Protein AF-A0A2A3DAJ5-F1 (afdb_monomer)

pLDDT: mean 85.55, std 15.27, range [40.47, 98.56]

Structure (mmCIF, N/CA/C/O backbone):
data_AF-A0A2A3DAJ5-F1
#
_entry.id   AF-A0A2A3DAJ5-F1
#
loop_
_atom_site.group_PDB
_atom_site.id
_atom_site.type_symbol
_atom_site.label_atom_id
_atom_site.label_alt_id
_atom_site.label_comp_id
_atom_site.label_asym_id
_atom_site.label_entity_id
_atom_site.label_seq_id
_atom_site.pdbx_PDB_ins_code
_atom_site.Cartn_x
_atom_site.Cartn_y
_atom_site.Cartn_z
_atom_site.occupancy
_atom_site.B_iso_or_equiv
_atom_site.auth_seq_id
_atom_site.auth_comp_id
_atom_site.auth_asym_id
_atom_site.auth_atom_id
_atom_site.pdbx_PDB_model_num
ATOM 1 N N . MET A 1 1 ? -50.600 17.634 -52.256 1.00 40.47 1 MET A N 1
ATOM 2 C CA . MET A 1 1 ? -49.703 16.463 -52.156 1.00 40.47 1 MET A CA 1
ATOM 3 C C . MET A 1 1 ? -48.664 16.803 -51.090 1.00 40.47 1 MET A C 1
ATOM 5 O O . MET A 1 1 ? -47.768 17.582 -51.357 1.00 40.47 1 MET A O 1
ATOM 9 N N . THR A 1 2 ? -49.065 16.687 -49.820 1.00 42.84 2 THR A N 1
ATOM 10 C CA . THR A 1 2 ? -48.632 15.638 -48.865 1.00 42.84 2 THR A CA 1
ATOM 11 C C . THR A 1 2 ? -47.166 15.777 -48.469 1.00 42.84 2 THR A C 1
ATOM 13 O O . THR A 1 2 ? -46.279 15.237 -49.117 1.00 42.84 2 THR A O 1
ATOM 16 N N . SER A 1 3 ? -46.956 16.514 -47.379 1.00 59.12 3 SER A N 1
ATOM 17 C CA . SER A 1 3 ? -45.718 16.534 -46.602 1.00 59.12 3 SER A CA 1
ATOM 18 C C . SER A 1 3 ? -45.506 15.171 -45.926 1.00 59.12 3 SER A C 1
ATOM 20 O O . SER A 1 3 ? -46.452 14.689 -45.297 1.00 59.12 3 SER A O 1
ATOM 22 N N . PRO A 1 4 ? -44.314 14.554 -45.995 1.00 53.22 4 PRO A N 1
ATOM 23 C CA . PRO A 1 4 ? -43.889 13.577 -45.006 1.00 53.22 4 PRO A CA 1
ATOM 24 C C . PRO A 1 4 ? -42.703 14.164 -44.222 1.00 53.22 4 PRO A C 1
ATOM 26 O O . PRO A 1 4 ? -41.715 14.614 -44.788 1.00 53.22 4 PRO A O 1
ATOM 29 N N . LEU A 1 5 ? -42.841 14.391 -42.923 1.00 49.06 5 LEU A N 1
ATOM 30 C CA . LEU A 1 5 ? -42.799 13.411 -41.834 1.00 49.06 5 LEU A CA 1
ATOM 31 C C . LEU A 1 5 ? -41.474 13.625 -41.088 1.00 49.06 5 LEU A C 1
ATOM 33 O O . LEU A 1 5 ? -40.398 13.256 -41.547 1.00 49.06 5 LEU A O 1
ATOM 37 N N . VAL A 1 6 ? -41.583 14.271 -39.931 1.00 60.12 6 VAL A N 1
ATOM 38 C CA . VAL A 1 6 ? -40.540 14.331 -38.907 1.00 60.12 6 VAL A CA 1
ATOM 39 C C . VAL A 1 6 ? -40.181 12.901 -38.497 1.00 60.12 6 VAL A C 1
ATOM 41 O O . VAL A 1 6 ? -41.065 12.153 -38.086 1.00 60.12 6 VAL A O 1
ATOM 44 N N . LEU A 1 7 ? -38.898 12.535 -38.533 1.00 45.97 7 LEU A N 1
ATOM 45 C CA . LEU A 1 7 ? -38.400 11.387 -37.777 1.00 45.97 7 LEU A CA 1
ATOM 46 C C . LEU A 1 7 ? -37.105 11.756 -37.041 1.00 45.97 7 LEU A C 1
ATOM 48 O O . LEU A 1 7 ? -36.008 11.682 -37.577 1.00 45.97 7 LEU A O 1
ATOM 52 N N . LEU A 1 8 ? -37.313 12.221 -35.808 1.00 49.72 8 LEU A N 1
ATOM 53 C CA . LEU A 1 8 ? -36.606 11.822 -34.589 1.00 49.72 8 LEU A CA 1
ATOM 54 C C . LEU A 1 8 ? -35.084 11.591 -34.696 1.00 49.72 8 LEU A C 1
ATOM 56 O O . LEU A 1 8 ? -34.623 10.558 -35.166 1.00 49.72 8 LEU A O 1
ATOM 60 N N . VAL A 1 9 ? -34.310 12.510 -34.116 1.00 66.12 9 VAL A N 1
ATOM 61 C CA . VAL A 1 9 ? -32.922 12.272 -33.689 1.00 66.12 9 VAL A CA 1
ATOM 62 C C . VAL A 1 9 ? -32.893 11.140 -32.645 1.00 66.12 9 VAL A C 1
ATOM 64 O O . VAL A 1 9 ? -33.586 11.266 -31.635 1.00 66.12 9 VAL A O 1
ATOM 67 N N . PRO A 1 10 ? -32.040 10.107 -32.769 1.00 52.41 10 PRO A N 1
ATOM 68 C CA . PRO A 1 10 ? -31.493 9.420 -31.610 1.00 52.41 10 PRO A CA 1
ATOM 69 C C . PRO A 1 10 ? -30.016 9.816 -31.514 1.00 52.41 10 PRO A C 1
ATOM 71 O O . PRO A 1 10 ? -29.185 9.428 -32.324 1.00 52.41 10 PRO A O 1
ATOM 74 N N . LEU A 1 11 ? -29.729 10.801 -30.665 1.00 51.97 11 LEU A N 1
ATOM 75 C CA . LEU A 1 11 ? -29.005 10.595 -29.417 1.00 51.97 11 LEU A CA 1
ATOM 76 C C . LEU A 1 11 ? -27.636 9.961 -29.685 1.00 51.97 11 LEU A C 1
ATOM 78 O O . LEU A 1 11 ? -27.546 8.754 -29.892 1.00 51.97 11 LEU A O 1
ATOM 82 N N . LEU A 1 12 ? -26.585 10.785 -29.635 1.00 48.62 12 LEU A N 1
ATOM 83 C CA . LEU A 1 12 ? -25.199 10.341 -29.510 1.00 48.62 12 LEU A CA 1
ATOM 84 C C . LEU A 1 12 ? -25.106 9.494 -28.227 1.00 48.62 12 LEU A C 1
ATOM 86 O O . LEU A 1 12 ? -24.819 10.004 -27.144 1.00 48.62 12 LEU A O 1
ATOM 90 N N . ARG A 1 13 ? -25.452 8.207 -28.295 1.00 60.75 13 ARG A N 1
ATOM 91 C CA . ARG A 1 13 ? -25.126 7.292 -27.215 1.00 60.75 13 ARG A CA 1
ATOM 92 C C . ARG A 1 13 ? -23.636 7.067 -27.323 1.00 60.75 13 ARG A C 1
ATOM 94 O O . ARG A 1 13 ? -23.123 6.651 -28.350 1.00 60.75 13 ARG A O 1
ATOM 101 N N . GLN A 1 14 ? -22.958 7.390 -26.236 1.00 64.44 14 GLN A N 1
ATOM 102 C CA . GLN A 1 14 ? -21.654 6.849 -25.928 1.00 64.44 14 GLN A CA 1
ATOM 103 C C . GLN A 1 14 ? -21.764 5.323 -26.071 1.00 64.44 14 GLN A C 1
ATOM 105 O O . GLN A 1 14 ? -22.421 4.665 -25.260 1.00 64.44 14 GLN A O 1
ATOM 110 N N . ASP A 1 15 ? -21.230 4.784 -27.165 1.00 58.81 15 ASP A N 1
ATOM 111 C CA . ASP A 1 15 ? -21.301 3.361 -27.474 1.00 58.81 15 ASP A CA 1
ATOM 112 C C . ASP A 1 15 ? -20.375 2.602 -26.524 1.00 58.81 15 ASP A C 1
ATOM 114 O O . ASP A 1 15 ? -19.202 2.354 -26.798 1.00 58.81 15 ASP A O 1
ATOM 118 N N . TYR A 1 16 ? -20.912 2.238 -25.359 1.00 61.03 16 TYR A N 1
ATOM 119 C CA . TYR A 1 16 ? -20.350 1.167 -24.552 1.00 61.03 16 TYR A CA 1
ATOM 120 C C . TYR A 1 16 ? -20.318 -0.093 -25.420 1.00 61.03 16 TYR A C 1
ATOM 122 O O . TYR A 1 16 ? -21.352 -0.527 -25.933 1.00 61.03 16 TYR A O 1
ATOM 130 N N . THR A 1 17 ? -19.141 -0.690 -25.587 1.00 64.56 17 THR A N 1
ATOM 131 C CA . THR A 1 17 ? -18.972 -1.966 -26.284 1.00 64.56 17 THR A CA 1
ATOM 132 C C . THR A 1 17 ? -19.853 -3.026 -25.616 1.00 64.56 17 THR A C 1
ATOM 134 O O . THR A 1 17 ? -19.529 -3.523 -24.541 1.00 64.56 17 THR A O 1
ATOM 137 N N . ARG A 1 18 ? -20.992 -3.372 -26.232 1.00 60.41 18 ARG A N 1
ATOM 138 C CA . ARG A 1 18 ? -21.943 -4.400 -25.760 1.00 60.41 18 ARG A CA 1
ATOM 139 C C . ARG A 1 18 ? -21.450 -5.825 -26.038 1.00 60.41 18 ARG A C 1
ATOM 141 O O . ARG A 1 18 ? -22.210 -6.666 -26.510 1.00 60.41 18 ARG A O 1
ATOM 148 N N . LEU A 1 19 ? -20.174 -6.098 -25.799 1.00 55.31 19 LEU A N 1
ATOM 149 C CA . LEU A 1 19 ? -19.629 -7.445 -25.925 1.00 55.31 19 LEU A CA 1
ATOM 150 C C . LEU A 1 19 ? -19.645 -8.101 -24.544 1.00 55.31 19 LEU A C 1
ATOM 152 O O . LEU A 1 19 ? -19.215 -7.507 -23.562 1.00 55.31 19 LEU A O 1
ATOM 156 N N . ALA A 1 20 ? -20.190 -9.318 -24.468 1.00 64.88 20 ALA A N 1
ATOM 157 C CA . ALA A 1 20 ? -20.452 -10.028 -23.213 1.00 64.88 20 ALA A CA 1
ATOM 158 C C . ALA A 1 20 ? -19.185 -10.494 -22.468 1.00 64.88 20 ALA A C 1
ATOM 160 O O . ALA A 1 20 ? -19.295 -11.060 -21.385 1.00 64.88 20 ALA A O 1
ATOM 161 N N . PHE A 1 21 ? -17.993 -10.250 -23.021 1.00 63.66 21 PHE A N 1
ATOM 162 C CA . PHE A 1 21 ? -16.718 -10.597 -22.404 1.00 63.66 21 PHE A CA 1
ATOM 163 C C . PHE A 1 21 ? -15.665 -9.527 -22.721 1.00 63.66 21 PHE A C 1
ATOM 165 O O . PHE A 1 21 ? -15.427 -9.215 -23.886 1.00 63.66 21 PHE A O 1
ATOM 172 N N . GLY A 1 22 ? -15.027 -8.998 -21.672 1.00 68.81 22 GLY A N 1
ATOM 173 C CA . GLY A 1 22 ? -13.935 -8.021 -21.751 1.00 68.81 22 GLY A CA 1
ATOM 174 C C . GLY A 1 22 ? -14.374 -6.573 -21.502 1.00 68.81 22 GLY A C 1
ATOM 175 O O . GLY A 1 22 ? -15.229 -6.041 -22.202 1.00 68.81 22 GLY A O 1
ATOM 176 N N . GLY A 1 23 ? -13.770 -5.937 -20.493 1.00 78.38 23 GLY A N 1
ATOM 177 C CA . GLY A 1 23 ? -13.934 -4.515 -20.174 1.00 78.38 23 GLY A CA 1
ATOM 178 C C . GLY A 1 23 ? -12.684 -3.695 -20.507 1.00 78.38 23 GLY A C 1
ATOM 179 O O . GLY A 1 23 ? -11.666 -4.231 -20.951 1.00 78.38 23 GLY A O 1
ATOM 180 N N . ALA A 1 24 ? -12.743 -2.383 -20.266 1.00 84.62 24 ALA A N 1
ATOM 181 C CA . ALA A 1 24 ? -11.577 -1.513 -20.410 1.00 84.62 24 ALA A CA 1
ATOM 182 C C . ALA A 1 24 ? -10.434 -1.979 -19.487 1.00 84.62 24 ALA A C 1
ATOM 184 O O . ALA A 1 24 ? -10.647 -2.203 -18.298 1.00 84.62 24 ALA A O 1
ATOM 185 N N . THR A 1 25 ? -9.226 -2.115 -20.040 1.00 88.50 25 THR A N 1
ATOM 186 C CA . THR A 1 25 ? -8.026 -2.550 -19.309 1.00 88.50 25 THR A CA 1
ATOM 187 C C . THR A 1 25 ? -6.934 -1.495 -19.432 1.00 88.50 25 THR A C 1
ATOM 189 O O . THR A 1 25 ? -6.679 -0.990 -20.524 1.00 88.50 25 THR A O 1
ATOM 192 N N . LEU A 1 26 ? -6.262 -1.190 -18.322 1.00 90.88 26 LEU A N 1
ATOM 193 C CA . LEU A 1 26 ? -5.037 -0.395 -18.306 1.00 90.88 26 LEU A CA 1
ATOM 194 C C . LEU A 1 26 ? -3.843 -1.330 -18.094 1.00 90.88 26 LEU A C 1
ATOM 196 O O . LEU A 1 26 ? -3.758 -1.991 -17.062 1.00 90.88 26 LEU A O 1
ATOM 200 N N . PHE A 1 27 ? -2.918 -1.370 -19.056 1.00 92.31 27 PHE A N 1
ATOM 201 C CA . PHE A 1 27 ? -1.675 -2.132 -18.947 1.00 92.31 27 PHE A CA 1
ATOM 202 C C . PHE A 1 27 ? -0.492 -1.194 -18.700 1.00 92.31 27 PHE A C 1
ATOM 204 O O . PHE A 1 27 ? -0.227 -0.295 -19.498 1.00 92.31 27 PHE A O 1
ATOM 211 N N . LEU A 1 28 ? 0.231 -1.429 -17.606 1.00 94.50 28 LEU A N 1
ATOM 212 C CA . LEU A 1 28 ? 1.494 -0.767 -17.289 1.00 94.50 28 LEU A CA 1
ATOM 213 C C . LEU A 1 28 ? 2.577 -1.845 -17.237 1.00 94.50 28 LEU A C 1
ATOM 215 O O . LEU A 1 28 ? 2.494 -2.768 -16.431 1.00 94.50 28 LEU A O 1
ATOM 219 N N . GLY A 1 29 ? 3.562 -1.745 -18.126 1.00 92.12 29 GLY A N 1
ATOM 220 C CA . GLY A 1 29 ? 4.627 -2.731 -18.260 1.00 92.12 29 GLY A CA 1
ATOM 221 C C . GLY A 1 29 ? 5.999 -2.073 -18.280 1.00 92.12 29 GLY A C 1
ATOM 222 O O . GLY A 1 29 ? 6.197 -1.029 -18.900 1.00 92.12 29 GLY A O 1
ATOM 223 N N . LYS A 1 30 ? 6.959 -2.721 -17.623 1.00 94.25 30 LYS A N 1
ATOM 224 C CA . LYS A 1 30 ? 8.360 -2.305 -17.545 1.00 94.25 30 LYS A CA 1
ATOM 225 C C . LYS A 1 30 ? 9.237 -3.432 -18.083 1.00 94.25 30 LYS A C 1
ATOM 227 O O . LYS A 1 30 ? 9.093 -4.576 -17.667 1.00 94.25 30 LYS A O 1
ATOM 232 N N . SER A 1 31 ? 10.192 -3.097 -18.947 1.00 95.50 31 SER A N 1
ATOM 233 C CA . SER A 1 31 ? 11.393 -3.910 -19.168 1.00 95.50 31 SER A CA 1
ATOM 234 C C . SER A 1 31 ? 12.632 -3.101 -18.774 1.00 95.50 31 SER A C 1
ATOM 236 O O . SER A 1 31 ? 12.565 -1.877 -18.588 1.00 95.50 31 SER A O 1
ATOM 238 N N . ARG A 1 32 ? 13.776 -3.768 -18.608 1.00 95.88 32 ARG A N 1
ATOM 239 C CA . ARG A 1 32 ? 15.088 -3.099 -18.483 1.00 95.88 32 ARG A CA 1
ATOM 240 C C . ARG A 1 32 ? 15.851 -3.075 -19.808 1.00 95.88 32 ARG A C 1
ATOM 242 O O . ARG A 1 32 ? 17.067 -2.920 -19.821 1.00 95.88 32 ARG A O 1
ATOM 249 N N . GLY A 1 33 ? 15.144 -3.272 -20.920 1.00 95.38 33 GLY A N 1
ATOM 250 C CA . GLY A 1 33 ? 15.730 -3.210 -22.250 1.00 95.38 33 GLY A CA 1
ATOM 251 C C . GLY A 1 33 ? 16.242 -1.806 -22.566 1.00 95.38 33 GLY A C 1
ATOM 252 O O . GLY A 1 33 ? 15.625 -0.818 -22.177 1.00 95.38 33 GLY A O 1
ATOM 253 N N . THR A 1 34 ? 17.367 -1.714 -23.273 1.00 94.88 34 THR A N 1
ATOM 254 C CA . THR A 1 34 ? 17.954 -0.436 -23.720 1.00 94.88 34 THR A CA 1
ATOM 255 C C . THR A 1 34 ? 17.542 -0.053 -25.141 1.00 94.88 34 THR A C 1
ATOM 257 O O . THR A 1 34 ? 17.843 1.049 -25.592 1.00 94.88 34 THR A O 1
ATOM 260 N N . ILE A 1 35 ? 16.844 -0.949 -25.844 1.00 93.81 35 ILE A N 1
ATOM 261 C CA . ILE A 1 35 ? 16.310 -0.735 -27.190 1.00 93.81 35 ILE A CA 1
ATOM 262 C C . ILE A 1 35 ? 14.806 -1.014 -27.220 1.00 93.81 35 ILE A C 1
ATOM 264 O O . ILE A 1 35 ? 14.282 -1.784 -26.410 1.00 93.81 35 ILE A O 1
ATOM 268 N N . ASN A 1 36 ? 14.113 -0.422 -28.191 1.00 89.69 36 ASN A N 1
ATOM 269 C CA . ASN A 1 36 ? 12.690 -0.667 -28.403 1.00 89.69 36 ASN A CA 1
ATOM 270 C C . ASN A 1 36 ? 12.434 -2.150 -28.706 1.00 89.69 36 ASN A C 1
ATOM 272 O O . ASN A 1 36 ? 13.102 -2.745 -29.548 1.00 89.69 36 ASN A O 1
ATOM 276 N N . GLY A 1 37 ? 11.463 -2.739 -28.005 1.00 89.44 37 GLY A N 1
ATOM 277 C CA . GLY A 1 37 ? 11.101 -4.152 -28.143 1.00 89.44 37 GLY A CA 1
ATOM 278 C C . GLY A 1 37 ? 11.961 -5.129 -27.335 1.00 89.44 37 GLY A C 1
ATOM 279 O O . GLY A 1 37 ? 11.656 -6.318 -27.328 1.00 89.44 37 GLY A O 1
ATOM 280 N N . ALA A 1 38 ? 12.997 -4.670 -26.620 1.00 92.12 38 ALA A N 1
ATOM 281 C CA . ALA A 1 38 ? 13.775 -5.559 -25.761 1.00 92.12 38 ALA A CA 1
ATOM 282 C C . ALA A 1 38 ? 12.959 -6.056 -24.556 1.00 92.12 38 ALA A C 1
ATOM 284 O O . ALA A 1 38 ? 12.328 -5.284 -23.825 1.00 92.12 38 ALA A O 1
ATOM 285 N N . THR A 1 39 ? 13.051 -7.362 -24.312 1.00 93.25 39 THR A N 1
ATOM 286 C CA . THR A 1 39 ? 12.336 -8.093 -23.256 1.00 93.25 39 THR A CA 1
ATOM 287 C C . THR A 1 39 ? 13.219 -8.380 -22.040 1.00 93.25 39 THR A C 1
ATOM 289 O O . THR A 1 39 ? 12.984 -9.345 -21.315 1.00 93.25 39 THR A O 1
ATOM 292 N N . THR A 1 40 ? 14.264 -7.574 -21.818 1.00 96.69 40 THR A N 1
ATOM 293 C CA . THR A 1 40 ? 15.161 -7.735 -20.668 1.00 96.69 40 THR A CA 1
ATOM 294 C C . THR A 1 40 ? 14.360 -7.686 -19.372 1.00 96.69 40 THR A C 1
ATOM 296 O O . THR A 1 40 ? 13.639 -6.714 -19.117 1.00 96.69 40 THR A O 1
ATOM 299 N N . ILE A 1 41 ? 14.507 -8.738 -18.566 1.00 96.62 41 ILE A N 1
ATOM 300 C CA . ILE A 1 41 ? 13.769 -8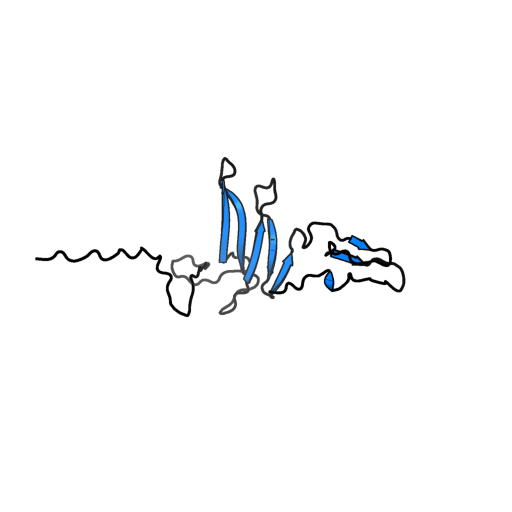.927 -17.321 1.00 96.62 41 ILE A CA 1
ATOM 301 C C . ILE A 1 41 ? 14.008 -7.768 -16.340 1.00 96.62 41 ILE A C 1
ATOM 303 O O . ILE A 1 41 ? 15.091 -7.178 -16.282 1.00 96.62 41 ILE A O 1
ATOM 307 N N . VAL A 1 42 ? 12.965 -7.433 -15.586 1.00 97.25 42 VAL A N 1
ATOM 308 C CA . VAL A 1 42 ? 13.034 -6.536 -14.425 1.00 97.25 42 VAL A CA 1
ATOM 309 C C . VAL A 1 42 ? 13.821 -7.174 -13.277 1.00 97.25 42 VAL A C 1
ATOM 311 O O . VAL A 1 42 ? 14.208 -8.338 -13.345 1.00 97.25 42 VAL A O 1
ATOM 314 N N . GLN A 1 43 ? 14.101 -6.406 -12.231 1.00 97.44 43 GLN A N 1
ATOM 315 C CA . GLN A 1 43 ? 14.758 -6.859 -11.005 1.00 97.44 43 GLN A CA 1
ATOM 316 C C . GLN A 1 43 ? 13.842 -6.670 -9.794 1.00 97.44 43 GLN A C 1
ATOM 318 O O . GLN A 1 43 ? 12.884 -5.903 -9.849 1.00 97.44 43 GLN A O 1
ATOM 323 N N . SER A 1 44 ? 14.151 -7.357 -8.689 1.00 97.56 44 SER A N 1
ATOM 324 C CA . SER A 1 44 ? 13.479 -7.112 -7.406 1.00 97.56 44 SER A CA 1
ATOM 325 C C . SER A 1 44 ? 13.550 -5.627 -7.043 1.00 97.56 44 SER A C 1
ATOM 327 O O . SER A 1 44 ? 14.613 -5.013 -7.155 1.00 97.56 44 SER A O 1
ATOM 329 N N . GLY A 1 45 ? 12.422 -5.053 -6.628 1.00 96.94 45 GLY A N 1
ATOM 330 C CA . GLY A 1 45 ? 12.283 -3.631 -6.320 1.00 96.94 45 GLY A CA 1
ATOM 331 C C . GLY A 1 45 ? 11.979 -2.728 -7.519 1.00 96.94 45 GLY A C 1
ATOM 332 O O . GLY A 1 45 ? 11.654 -1.561 -7.306 1.00 96.94 45 GLY A O 1
ATOM 333 N N . ASP A 1 46 ? 12.022 -3.224 -8.761 1.00 97.81 46 ASP A N 1
ATOM 334 C CA . ASP A 1 46 ? 11.604 -2.422 -9.914 1.00 97.81 46 ASP A CA 1
ATOM 335 C C . ASP A 1 46 ? 10.095 -2.132 -9.852 1.00 97.81 46 ASP A C 1
ATOM 337 O O . ASP A 1 46 ? 9.270 -3.028 -9.651 1.00 97.81 46 ASP A O 1
ATOM 341 N N . THR A 1 47 ? 9.712 -0.878 -10.094 1.00 97.69 47 THR A N 1
ATOM 342 C CA . THR A 1 47 ? 8.306 -0.489 -10.257 1.00 97.69 47 THR A CA 1
ATOM 343 C C . THR A 1 47 ? 7.831 -0.825 -11.668 1.00 97.69 47 THR A C 1
ATOM 345 O O . THR A 1 47 ? 8.353 -0.296 -12.653 1.00 97.69 47 THR A O 1
ATOM 348 N N . ALA A 1 48 ? 6.809 -1.674 -11.767 1.00 96.50 48 ALA A N 1
ATOM 349 C CA . ALA A 1 48 ? 6.145 -1.996 -13.028 1.00 96.50 48 ALA A CA 1
ATOM 350 C C . ALA A 1 48 ? 5.230 -0.852 -13.494 1.00 96.50 48 ALA A C 1
ATOM 352 O O . ALA A 1 48 ? 5.159 -0.553 -14.685 1.00 96.50 48 ALA A O 1
ATOM 353 N N . GLY A 1 49 ? 4.569 -0.177 -12.552 1.00 97.31 49 GLY A N 1
ATOM 354 C CA . GLY A 1 49 ? 3.731 0.983 -12.827 1.00 97.31 49 GLY A CA 1
ATOM 355 C C . GLY A 1 49 ? 3.188 1.635 -11.559 1.00 97.31 49 GLY A C 1
ATOM 356 O O . GLY A 1 49 ? 3.123 1.004 -10.502 1.00 97.31 49 GLY A O 1
ATOM 357 N N . THR A 1 50 ? 2.772 2.896 -11.689 1.00 97.50 50 THR A N 1
ATOM 358 C CA . THR A 1 50 ? 2.152 3.672 -10.610 1.00 97.50 50 THR A CA 1
ATOM 359 C C . THR A 1 50 ? 0.947 4.432 -11.142 1.00 97.50 50 THR A C 1
ATOM 361 O O . THR A 1 50 ? 1.071 5.207 -12.090 1.00 97.50 50 THR A O 1
ATOM 364 N N . LEU A 1 51 ? -0.199 4.274 -10.486 1.00 97.31 51 LEU A N 1
ATOM 365 C CA . LEU A 1 51 ? -1.319 5.196 -10.607 1.00 97.31 51 LEU A CA 1
ATOM 366 C C . LEU A 1 51 ? -1.125 6.323 -9.588 1.00 97.31 51 LEU A C 1
ATOM 368 O O . LEU A 1 51 ? -1.062 6.071 -8.385 1.00 97.31 51 LEU A O 1
ATOM 372 N N . SER A 1 52 ? -0.984 7.557 -10.073 1.00 96.31 52 SER A N 1
ATOM 373 C CA . SER A 1 52 ? -0.681 8.732 -9.249 1.00 96.31 52 SER A CA 1
ATOM 374 C C . SER A 1 52 ? -1.822 9.740 -9.307 1.00 96.31 52 SER A C 1
ATOM 376 O O . SER A 1 52 ? -2.190 10.205 -10.386 1.00 96.31 52 SER A O 1
ATOM 378 N N . PHE A 1 53 ? -2.362 10.086 -8.141 1.00 96.69 53 PHE A N 1
ATOM 379 C CA . PHE 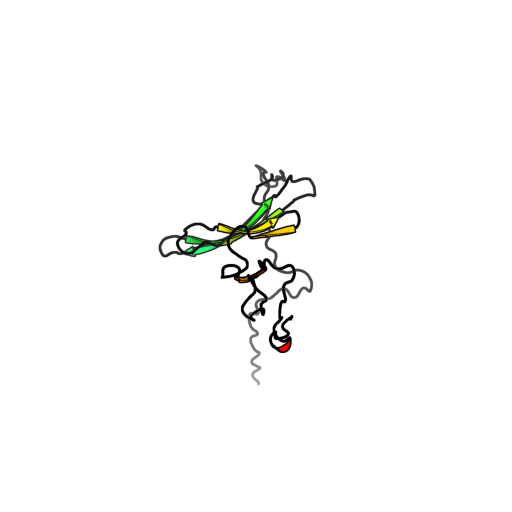A 1 53 ? -3.413 11.082 -7.982 1.00 96.69 53 PHE A CA 1
ATOM 380 C C . PHE A 1 53 ? -2.794 12.375 -7.458 1.00 96.69 53 PHE A C 1
ATOM 382 O O . PHE A 1 53 ? -2.151 12.387 -6.404 1.00 96.69 53 PHE A O 1
ATOM 389 N N . ARG A 1 54 ? -2.971 13.469 -8.199 1.00 95.44 54 ARG A N 1
ATOM 390 C CA . ARG A 1 54 ? -2.358 14.771 -7.910 1.00 95.44 54 ARG A CA 1
ATOM 391 C C . ARG A 1 54 ? -3.391 15.885 -8.014 1.00 95.44 54 ARG A C 1
ATOM 393 O O . ARG A 1 54 ? -4.331 15.778 -8.796 1.00 95.44 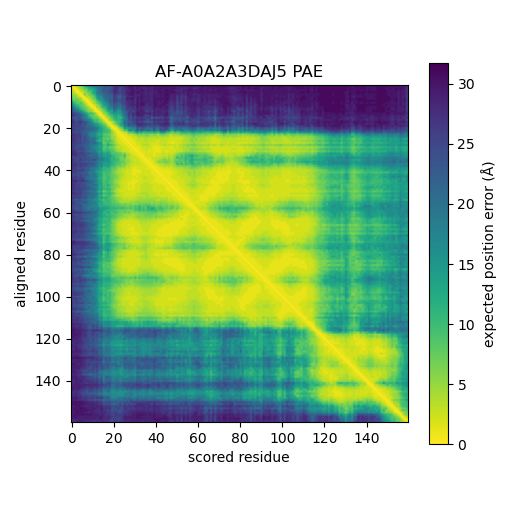54 ARG A O 1
ATOM 400 N N . ALA A 1 55 ? -3.185 16.954 -7.258 1.00 94.44 55 ALA A N 1
ATOM 401 C CA . ALA A 1 55 ? -4.016 18.156 -7.280 1.00 94.44 55 ALA A CA 1
ATOM 402 C C . ALA A 1 55 ? -3.139 19.401 -7.096 1.00 94.44 55 ALA A C 1
ATOM 404 O O . ALA A 1 55 ? -2.029 19.289 -6.580 1.00 94.44 55 ALA A O 1
ATOM 405 N N . LEU A 1 56 ? -3.607 20.579 -7.522 1.00 94.56 56 LEU A N 1
ATOM 406 C CA . LEU A 1 56 ? -2.902 21.828 -7.217 1.00 94.56 56 LEU A CA 1
ATOM 407 C C . LEU A 1 56 ? -3.109 22.206 -5.749 1.00 94.56 56 LEU A C 1
ATOM 409 O O . LEU A 1 56 ? -4.240 22.219 -5.271 1.00 94.56 56 LEU A O 1
ATOM 413 N N . ASP A 1 57 ? -2.022 22.558 -5.066 1.00 90.62 57 ASP A N 1
ATOM 414 C CA . ASP A 1 57 ? -2.028 23.030 -3.673 1.00 90.62 57 ASP A CA 1
ATOM 415 C C . ASP A 1 57 ? -2.195 24.558 -3.539 1.00 90.62 57 ASP A C 1
ATOM 417 O O . ASP A 1 57 ? -2.134 25.101 -2.438 1.00 90.62 57 ASP A O 1
ATOM 421 N N . GLY A 1 58 ? -2.404 25.254 -4.662 1.00 91.75 58 GLY A N 1
ATOM 422 C CA . GLY A 1 58 ? -2.409 26.717 -4.756 1.00 91.75 58 GLY A CA 1
ATOM 423 C C . GLY A 1 58 ? -1.151 27.304 -5.406 1.00 91.75 58 GLY A C 1
ATOM 424 O O . GLY A 1 58 ? -1.151 28.484 -5.742 1.00 91.75 58 GLY A O 1
ATOM 425 N N . SER A 1 59 ? -0.115 26.494 -5.645 1.00 92.19 59 SER A N 1
ATOM 426 C CA . SER A 1 59 ? 1.094 26.896 -6.375 1.00 92.19 59 SER A CA 1
ATOM 427 C C . SER A 1 59 ? 1.573 25.815 -7.348 1.00 92.19 59 SER A C 1
ATOM 429 O O . SER A 1 59 ? 1.780 26.088 -8.531 1.00 92.19 59 SER A O 1
ATOM 431 N N . THR A 1 60 ? 1.692 24.564 -6.892 1.00 90.56 60 THR A N 1
ATOM 432 C CA . THR A 1 60 ? 2.236 23.455 -7.690 1.00 90.56 60 THR A CA 1
ATOM 433 C C . THR A 1 60 ? 1.375 22.193 -7.593 1.00 90.56 60 THR A C 1
ATOM 435 O O . THR A 1 60 ? 0.579 22.049 -6.664 1.00 90.56 60 THR A O 1
ATOM 438 N N . PRO A 1 61 ? 1.477 21.248 -8.550 1.00 89.00 61 PRO A N 1
ATOM 439 C CA . PRO A 1 61 ? 0.768 19.982 -8.421 1.00 89.00 61 PRO A CA 1
ATOM 440 C C . PRO A 1 61 ? 1.403 19.103 -7.329 1.00 89.00 61 PRO A C 1
ATOM 442 O O . PRO A 1 61 ? 2.493 18.553 -7.513 1.00 89.00 61 PRO A O 1
ATOM 445 N N . ALA A 1 62 ? 0.690 18.914 -6.224 1.00 92.75 62 ALA A N 1
ATOM 446 C CA . ALA A 1 62 ? 1.075 18.089 -5.085 1.00 92.75 62 ALA A CA 1
ATOM 447 C C . ALA A 1 62 ? 0.533 16.652 -5.198 1.00 92.75 62 ALA A C 1
ATOM 449 O O . ALA A 1 62 ? -0.450 16.382 -5.896 1.00 92.75 62 ALA A O 1
ATOM 450 N N . SER A 1 63 ? 1.193 15.709 -4.519 1.00 93.94 63 SER A N 1
ATOM 451 C CA . SER A 1 63 ? 0.747 14.312 -4.442 1.00 93.94 63 SER A CA 1
ATOM 452 C C . SER A 1 63 ? -0.409 14.173 -3.453 1.00 93.94 63 SER A C 1
ATOM 454 O O . SER A 1 63 ? -0.285 14.597 -2.306 1.00 93.94 63 SER A O 1
ATOM 456 N N . VAL A 1 64 ? -1.506 13.541 -3.868 1.00 96.88 64 VAL A N 1
ATOM 457 C CA . VAL A 1 64 ? -2.675 13.268 -3.013 1.00 96.88 64 VAL A CA 1
ATOM 458 C C . VAL A 1 64 ? -2.641 11.822 -2.517 1.00 96.88 64 VAL A C 1
ATOM 460 O O . VAL A 1 64 ? -2.751 11.558 -1.319 1.00 96.88 64 VAL A O 1
ATOM 463 N N . ALA A 1 65 ? -2.464 10.882 -3.445 1.00 97.75 65 ALA A N 1
ATOM 464 C CA . ALA A 1 65 ? -2.402 9.451 -3.179 1.00 97.75 65 ALA A CA 1
ATOM 465 C C . ALA A 1 65 ? -1.750 8.714 -4.356 1.00 97.75 65 ALA A C 1
ATOM 467 O O . ALA A 1 65 ? -1.657 9.246 -5.466 1.00 97.75 65 ALA A O 1
ATOM 468 N N . SER A 1 66 ? -1.333 7.470 -4.141 1.00 97.88 66 SER A N 1
ATOM 469 C CA . SER A 1 66 ? -0.850 6.611 -5.222 1.00 97.88 66 SER A CA 1
ATOM 470 C C . SER A 1 66 ? -1.083 5.128 -4.955 1.00 97.88 66 SER A C 1
ATOM 472 O O . SER A 1 66 ? -1.219 4.694 -3.810 1.00 97.88 66 SER A O 1
ATOM 474 N N . ILE A 1 67 ? -1.106 4.358 -6.042 1.00 98.38 67 ILE A N 1
ATOM 475 C CA . ILE A 1 67 ? -1.084 2.894 -6.038 1.00 98.38 67 ILE A CA 1
ATOM 476 C C . ILE A 1 67 ? 0.088 2.468 -6.915 1.00 98.38 67 ILE A C 1
ATOM 478 O O . ILE A 1 67 ? 0.122 2.814 -8.096 1.00 98.38 67 ILE A O 1
ATOM 482 N N . ALA A 1 68 ? 1.052 1.749 -6.350 1.00 98.12 68 ALA A N 1
ATOM 483 C CA . ALA A 1 68 ? 2.246 1.303 -7.065 1.00 98.12 68 ALA A CA 1
ATOM 484 C C . ALA A 1 68 ? 2.345 -0.224 -7.076 1.00 98.12 68 ALA A C 1
ATOM 486 O O . ALA A 1 68 ? 2.126 -0.863 -6.047 1.00 98.12 68 ALA A O 1
ATOM 487 N N . ALA A 1 69 ? 2.708 -0.782 -8.232 1.00 98.25 69 ALA A N 1
ATOM 488 C CA . ALA A 1 69 ? 3.027 -2.193 -8.409 1.00 98.25 69 ALA A CA 1
ATOM 489 C C . ALA A 1 69 ? 4.543 -2.364 -8.564 1.00 98.25 69 ALA A C 1
ATOM 491 O O . ALA A 1 69 ? 5.145 -1.798 -9.481 1.00 98.25 69 ALA A O 1
ATOM 492 N N . THR A 1 70 ? 5.157 -3.148 -7.681 1.00 98.31 70 THR A N 1
ATOM 493 C CA . THR A 1 70 ? 6.609 -3.383 -7.641 1.00 98.31 70 THR A CA 1
ATOM 494 C C . THR A 1 70 ? 6.927 -4.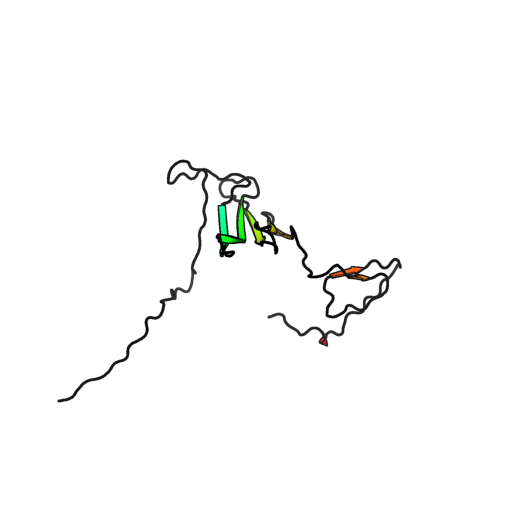868 -7.690 1.00 98.31 70 THR A C 1
ATOM 496 O O . THR A 1 70 ? 6.180 -5.666 -7.128 1.00 98.31 70 THR A O 1
ATOM 499 N N . VAL A 1 71 ? 8.053 -5.239 -8.294 1.00 98.25 71 VAL A N 1
ATOM 500 C CA . VAL A 1 71 ? 8.576 -6.610 -8.244 1.00 98.25 71 VAL A CA 1
ATOM 501 C C . VAL A 1 71 ? 9.024 -6.924 -6.817 1.00 98.25 71 VAL A C 1
ATOM 503 O O . VAL A 1 71 ? 9.829 -6.190 -6.244 1.00 98.25 71 VAL A O 1
ATOM 506 N N . ASP A 1 72 ? 8.509 -8.007 -6.244 1.00 97.75 72 ASP A N 1
ATOM 507 C CA . ASP A 1 72 ? 8.644 -8.346 -4.824 1.00 97.75 72 ASP A CA 1
ATOM 508 C C . ASP A 1 72 ? 9.210 -9.755 -4.642 1.00 97.75 72 ASP A C 1
ATOM 510 O O . ASP A 1 72 ? 8.520 -10.696 -4.256 1.00 97.75 72 ASP A O 1
ATOM 514 N N . GLY A 1 73 ? 10.483 -9.899 -5.006 1.00 96.25 73 GLY A N 1
ATOM 515 C CA . GLY A 1 73 ? 11.184 -11.177 -5.069 1.00 96.25 73 GLY A CA 1
ATOM 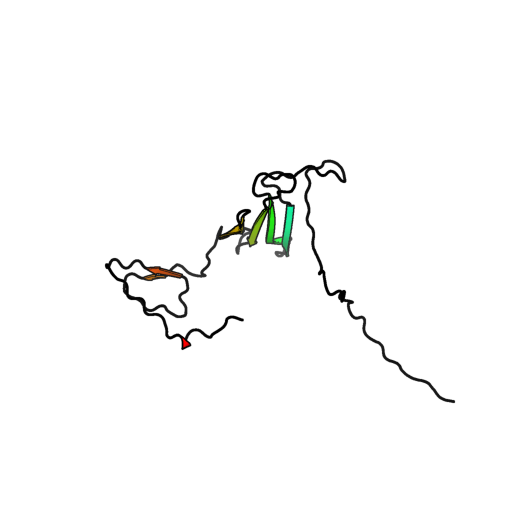516 C C . GLY A 1 73 ? 12.041 -11.287 -6.326 1.00 96.25 73 GLY A C 1
ATOM 517 O O . GLY A 1 73 ? 12.167 -10.336 -7.097 1.00 96.25 73 GLY A O 1
ATOM 518 N N . ALA A 1 74 ? 12.659 -12.449 -6.533 1.00 96.56 74 ALA A N 1
ATOM 519 C CA . ALA A 1 74 ? 13.448 -12.711 -7.733 1.00 96.56 74 ALA A CA 1
ATOM 520 C C . ALA A 1 74 ? 12.517 -13.003 -8.930 1.00 96.56 74 ALA A C 1
ATOM 522 O O . ALA A 1 74 ? 11.797 -14.003 -8.893 1.00 96.56 74 ALA A O 1
ATOM 523 N N . PRO A 1 75 ? 12.513 -12.173 -9.991 1.00 96.81 75 PRO A N 1
ATOM 524 C CA . PRO A 1 75 ? 11.738 -12.459 -11.191 1.00 96.81 75 PRO A CA 1
ATOM 525 C C . PRO A 1 75 ? 12.409 -13.556 -12.029 1.00 96.81 75 PRO A C 1
ATOM 527 O O . PRO A 1 75 ? 13.635 -13.681 -12.063 1.00 96.81 75 PRO A O 1
ATOM 530 N N . GLY A 1 76 ? 11.598 -14.333 -12.742 1.00 96.00 76 GLY A N 1
ATOM 531 C CA . GLY A 1 76 ? 12.038 -15.405 -13.629 1.00 96.00 76 GLY A CA 1
ATOM 532 C C . GLY A 1 76 ? 11.108 -15.583 -14.828 1.00 96.00 76 GLY A C 1
ATOM 533 O O . GLY A 1 76 ? 10.053 -14.954 -14.929 1.00 96.00 76 GLY A O 1
ATOM 534 N N . ALA A 1 77 ? 11.488 -16.453 -15.762 1.00 94.19 77 ALA A N 1
ATOM 535 C CA . ALA A 1 77 ? 10.618 -16.797 -16.884 1.00 94.19 77 ALA A CA 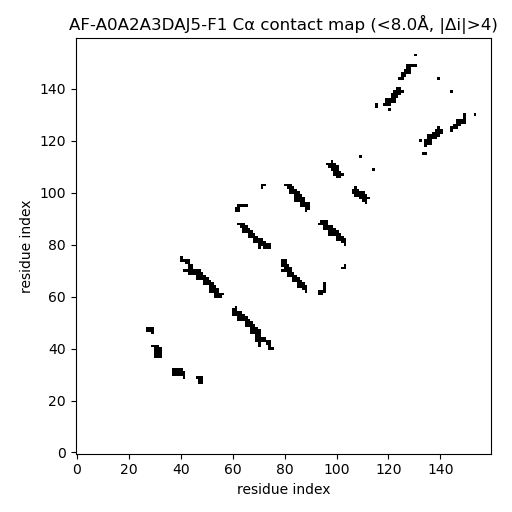1
ATOM 536 C C . ALA A 1 77 ? 9.299 -17.392 -16.356 1.00 94.19 77 ALA A C 1
ATOM 538 O O . ALA A 1 77 ? 9.309 -18.402 -15.658 1.00 94.19 77 ALA A O 1
ATOM 539 N N . GLY A 1 78 ? 8.172 -16.737 -16.648 1.00 91.81 78 GLY A N 1
ATOM 540 C CA . GLY A 1 78 ? 6.851 -17.149 -16.156 1.00 91.81 78 GLY A CA 1
ATOM 541 C C . GLY A 1 78 ? 6.595 -16.894 -14.664 1.00 91.81 78 GLY A C 1
ATOM 542 O O . GLY A 1 78 ? 5.534 -17.266 -14.176 1.00 91.81 78 GLY A O 1
ATOM 543 N N . SER A 1 79 ? 7.521 -16.251 -13.945 1.00 95.69 79 SER A N 1
ATOM 544 C CA . SER A 1 79 ? 7.380 -15.939 -12.519 1.00 95.69 79 SER A CA 1
ATOM 545 C C . SER A 1 79 ? 7.667 -14.463 -12.267 1.00 95.69 79 SER A C 1
ATOM 547 O O . SER A 1 79 ? 8.789 -13.992 -12.451 1.00 95.69 79 SER A O 1
ATOM 549 N N . MET A 1 80 ? 6.641 -13.720 -11.861 1.00 96.00 80 MET A N 1
ATOM 550 C CA . MET A 1 80 ? 6.734 -12.281 -11.622 1.00 96.00 80 MET A CA 1
ATOM 551 C C . MET A 1 80 ? 6.082 -11.945 -10.277 1.00 96.00 80 MET A C 1
ATOM 553 O O . MET A 1 80 ? 4.949 -11.460 -10.260 1.00 96.00 80 MET A O 1
ATOM 557 N N . PRO A 1 81 ? 6.744 -12.259 -9.144 1.00 97.94 81 PRO A N 1
ATOM 558 C CA . PRO A 1 81 ? 6.193 -11.956 -7.831 1.00 97.94 81 PRO A CA 1
ATOM 559 C C . PRO A 1 81 ? 6.021 -10.441 -7.703 1.00 97.94 81 PRO A C 1
ATOM 561 O O . PRO A 1 81 ? 6.954 -9.674 -7.953 1.00 97.94 81 PRO A O 1
ATOM 564 N N . GLY A 1 82 ? 4.808 -10.008 -7.371 1.00 97.31 82 GLY A N 1
ATOM 565 C CA . GLY A 1 82 ? 4.431 -8.601 -7.343 1.00 97.31 82 GLY A CA 1
ATOM 566 C C . GLY A 1 82 ? 3.891 -8.189 -5.984 1.00 97.31 82 GLY A C 1
ATOM 567 O O . GLY A 1 82 ? 3.231 -8.976 -5.315 1.00 97.31 82 GLY A O 1
ATOM 568 N N . LYS A 1 83 ? 4.142 -6.934 -5.619 1.00 98.31 83 LYS A N 1
ATOM 569 C CA . LYS A 1 83 ? 3.566 -6.262 -4.455 1.00 98.31 83 LYS A CA 1
ATOM 570 C C . LYS A 1 83 ? 2.809 -5.021 -4.884 1.00 98.31 83 LYS A C 1
ATOM 572 O O . LYS A 1 83 ? 3.301 -4.247 -5.709 1.00 98.31 83 LYS A O 1
ATOM 577 N N . LEU A 1 84 ? 1.648 -4.808 -4.277 1.00 98.56 84 LEU A N 1
ATOM 578 C CA . LEU A 1 84 ? 0.905 -3.556 -4.365 1.00 98.56 84 LEU A CA 1
ATOM 579 C C . LEU A 1 84 ? 1.150 -2.721 -3.115 1.00 98.56 84 LEU A C 1
ATOM 581 O O . LEU A 1 84 ? 1.152 -3.245 -2.006 1.00 98.56 84 LEU A O 1
ATOM 585 N N . THR A 1 85 ? 1.348 -1.419 -3.298 1.00 98.44 85 THR A N 1
ATOM 586 C CA . THR A 1 85 ? 1.459 -0.444 -2.206 1.00 98.44 85 THR A CA 1
ATOM 587 C C . THR A 1 85 ? 0.459 0.681 -2.417 1.00 98.44 85 THR A C 1
ATOM 589 O O . THR A 1 85 ? 0.483 1.347 -3.454 1.00 98.44 85 THR A O 1
ATOM 592 N N . PHE A 1 86 ? -0.377 0.926 -1.411 1.00 98.25 86 PHE A N 1
ATOM 593 C CA . PHE A 1 86 ? -1.339 2.022 -1.359 1.00 98.25 86 PHE A CA 1
ATOM 594 C C . PHE A 1 86 ? -0.786 3.133 -0.472 1.00 98.25 86 PHE A C 1
ATOM 596 O O . PHE A 1 86 ? -0.437 2.896 0.687 1.00 98.25 86 PHE A O 1
ATOM 603 N N . SER A 1 87 ? -0.701 4.350 -1.005 1.00 98.06 87 SER A N 1
ATOM 604 C CA . SER A 1 87 ? -0.132 5.501 -0.300 1.00 98.06 87 SER A CA 1
ATOM 605 C C . SER A 1 87 ? -1.094 6.681 -0.264 1.00 98.06 87 SER A C 1
ATOM 607 O O . SER A 1 87 ? -1.773 6.965 -1.249 1.00 98.06 87 SER A O 1
ATOM 609 N N . THR A 1 88 ? -1.102 7.413 0.850 1.00 97.19 88 THR A N 1
ATOM 610 C CA . THR A 1 88 ? -1.861 8.663 1.018 1.00 97.19 88 THR A CA 1
ATOM 611 C C . THR A 1 88 ? -0.969 9.755 1.584 1.00 97.19 88 THR A C 1
ATOM 613 O O . THR A 1 88 ? -0.054 9.471 2.358 1.00 97.19 88 THR A O 1
ATOM 616 N N . THR A 1 89 ? -1.223 11.009 1.221 1.00 97.00 89 THR A N 1
ATOM 617 C CA . THR A 1 89 ? -0.506 12.159 1.785 1.00 97.00 89 THR A CA 1
ATOM 618 C C . THR A 1 89 ? -1.176 12.601 3.091 1.00 97.00 89 THR A C 1
ATOM 620 O O . THR A 1 89 ? 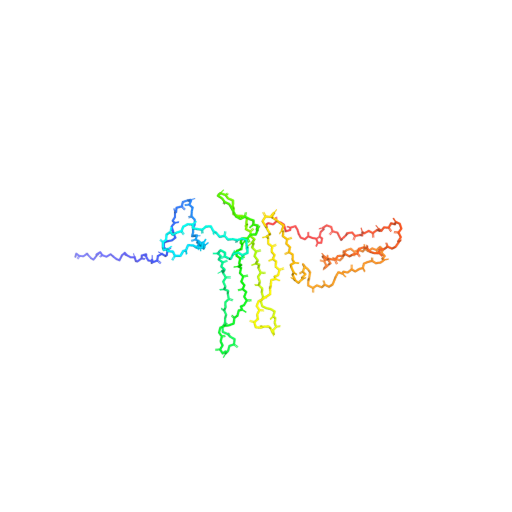-2.344 12.992 3.069 1.00 97.00 89 THR A O 1
ATOM 623 N N . PRO A 1 90 ? -0.492 12.515 4.252 1.00 94.12 90 PRO A N 1
ATOM 624 C CA . PRO A 1 90 ? -1.028 13.048 5.501 1.00 94.12 90 PRO A CA 1
ATOM 625 C C . PRO A 1 90 ? -1.248 14.565 5.427 1.00 94.12 90 PRO A C 1
ATOM 627 O O . PRO A 1 90 ? -0.527 15.274 4.728 1.00 94.12 90 PRO A O 1
ATOM 630 N N . SER A 1 91 ? -2.201 15.074 6.212 1.00 92.56 91 SER A N 1
ATOM 631 C CA . SER A 1 91 ? -2.405 16.520 6.359 1.00 92.56 91 SER A CA 1
ATOM 632 C C . SER A 1 91 ? -1.114 17.209 6.812 1.00 92.56 91 SER A C 1
ATOM 634 O O . SER A 1 91 ? -0.461 16.746 7.745 1.00 92.56 91 SER A O 1
ATOM 636 N N . GLY A 1 92 ? -0.755 18.312 6.151 1.00 89.38 92 GLY A N 1
ATOM 637 C CA . GLY A 1 92 ? 0.486 19.049 6.414 1.00 89.38 92 GLY A CA 1
ATOM 638 C C . GLY A 1 92 ? 1.755 18.418 5.823 1.00 89.38 92 GLY A C 1
ATOM 639 O O . GLY A 1 92 ? 2.840 18.937 6.062 1.00 89.38 92 GLY A O 1
ATOM 640 N N . SER A 1 93 ? 1.646 17.329 5.052 1.00 90.56 93 SER A N 1
ATOM 641 C CA . SER A 1 93 ? 2.766 16.727 4.317 1.00 90.56 93 SER A CA 1
ATOM 642 C C . SER A 1 93 ? 2.726 17.098 2.835 1.00 90.56 93 SER A C 1
ATOM 644 O O . SER A 1 93 ? 1.656 17.181 2.238 1.00 90.56 93 SER A O 1
ATOM 646 N N . ALA A 1 94 ? 3.902 17.239 2.221 1.00 88.25 94 ALA A N 1
ATOM 647 C CA . ALA A 1 94 ? 4.054 17.356 0.768 1.00 88.25 94 ALA A CA 1
ATOM 648 C C . ALA A 1 94 ? 4.233 15.990 0.067 1.00 88.25 94 ALA A C 1
ATOM 650 O O . ALA A 1 94 ? 4.172 15.903 -1.160 1.00 88.25 94 ALA A O 1
ATOM 651 N N . SER A 1 95 ? 4.448 14.920 0.841 1.00 90.31 95 SER A N 1
ATOM 652 C CA . SER A 1 95 ? 4.798 13.588 0.336 1.00 90.31 95 SER A CA 1
ATOM 653 C C . SER A 1 95 ? 3.811 12.521 0.796 1.00 90.31 95 SER A C 1
ATOM 655 O O . SER A 1 95 ? 3.403 12.488 1.963 1.00 90.31 95 SER A O 1
ATOM 657 N N . ALA A 1 96 ? 3.479 11.608 -0.119 1.00 95.25 96 ALA A N 1
ATOM 658 C CA . ALA A 1 96 ? 2.650 10.446 0.176 1.00 95.25 96 ALA A CA 1
ATOM 659 C C . ALA A 1 96 ? 3.398 9.442 1.067 1.00 95.25 96 ALA A C 1
ATOM 661 O O . ALA A 1 96 ? 4.608 9.258 0.947 1.00 95.25 96 ALA A O 1
ATOM 662 N N . THR A 1 97 ? 2.665 8.781 1.959 1.00 96.12 97 THR A N 1
ATOM 663 C CA . THR A 1 97 ? 3.160 7.739 2.866 1.00 96.12 97 THR A CA 1
ATOM 664 C C . THR A 1 97 ? 2.442 6.427 2.574 1.00 96.12 97 THR A C 1
ATOM 666 O O . THR A 1 97 ? 1.217 6.423 2.441 1.00 96.12 97 THR A O 1
ATOM 669 N N . ALA A 1 98 ? 3.183 5.318 2.512 1.00 96.62 98 ALA A N 1
ATOM 670 C CA . ALA A 1 98 ? 2.608 3.982 2.368 1.00 96.62 98 ALA A CA 1
ATOM 671 C C . ALA A 1 98 ? 1.728 3.630 3.580 1.00 96.62 98 ALA A C 1
ATOM 673 O O . ALA A 1 98 ? 2.152 3.769 4.731 1.00 96.62 98 ALA A O 1
ATOM 674 N N . ARG A 1 99 ? 0.494 3.192 3.319 1.00 96.25 99 ARG A N 1
ATOM 675 C CA . ARG A 1 99 ? -0.507 2.826 4.334 1.00 96.25 99 ARG A CA 1
ATOM 676 C C . ARG A 1 99 ? -0.759 1.332 4.366 1.00 96.25 99 ARG A C 1
ATOM 678 O O . ARG A 1 99 ? -0.713 0.743 5.437 1.00 96.25 99 ARG A O 1
ATOM 685 N N . GLU A 1 100 ? -0.969 0.735 3.200 1.00 97.12 100 GLU A N 1
ATOM 686 C CA . GLU A 1 100 ? -1.264 -0.688 3.049 1.00 97.12 100 GLU A CA 1
ATOM 687 C C . GLU A 1 100 ? -0.393 -1.297 1.953 1.00 97.12 100 GLU A C 1
ATOM 689 O O . GLU A 1 100 ? -0.090 -0.645 0.947 1.00 97.12 100 GLU A O 1
ATOM 694 N N . THR A 1 101 ? -0.012 -2.555 2.144 1.00 97.88 101 THR A N 1
ATOM 695 C CA . THR A 1 101 ? 0.639 -3.373 1.125 1.00 97.88 101 THR A CA 1
ATOM 696 C C . THR A 1 101 ? -0.015 -4.738 1.004 1.00 97.88 101 THR A C 1
ATOM 698 O O . THR A 1 101 ? -0.449 -5.295 2.009 1.00 97.88 101 THR A O 1
ATOM 701 N N . ILE A 1 102 ? 0.015 -5.295 -0.204 1.00 98.31 102 ILE A N 1
ATOM 702 C CA . ILE A 1 102 ? -0.263 -6.709 -0.479 1.00 98.31 102 ILE A CA 1
ATOM 703 C C . ILE A 1 102 ? 1.002 -7.276 -1.107 1.00 98.31 102 ILE A C 1
ATOM 705 O O . ILE A 1 102 ? 1.370 -6.830 -2.195 1.00 98.31 102 ILE A O 1
ATOM 709 N N . ASP A 1 103 ? 1.695 -8.171 -0.407 1.00 97.88 103 ASP A N 1
ATOM 710 C CA . ASP A 1 103 ? 2.961 -8.748 -0.874 1.00 97.88 103 ASP A CA 1
ATOM 711 C C . ASP A 1 103 ? 2.764 -9.918 -1.854 1.00 97.88 103 ASP A C 1
ATOM 713 O O . ASP A 1 103 ? 1.638 -10.345 -2.132 1.00 97.88 103 ASP A O 1
ATOM 717 N N . SER A 1 104 ? 3.867 -10.453 -2.384 1.00 97.75 104 SER A N 1
ATOM 718 C CA . SER A 1 104 ? 3.818 -11.565 -3.343 1.00 97.75 104 SER A CA 1
ATOM 719 C C . SER A 1 104 ? 3.325 -12.897 -2.763 1.00 97.75 104 SER A C 1
ATOM 721 O O . SER A 1 104 ? 2.973 -13.793 -3.531 1.00 97.75 104 SER A O 1
ATOM 723 N N . ASN A 1 105 ? 3.239 -13.025 -1.435 1.00 97.31 105 ASN A N 1
ATOM 724 C CA . ASN A 1 105 ? 2.635 -14.171 -0.753 1.00 97.31 105 ASN A CA 1
ATOM 725 C C . ASN A 1 105 ? 1.130 -13.972 -0.490 1.00 97.31 105 ASN A C 1
ATOM 727 O O . ASN A 1 105 ? 0.471 -14.877 0.022 1.00 97.31 105 ASN A O 1
ATOM 731 N N . GLY A 1 106 ? 0.581 -12.803 -0.833 1.00 96.81 106 GLY A N 1
ATOM 732 C CA . GLY A 1 106 ? -0.814 -12.445 -0.593 1.00 96.81 106 GLY A CA 1
ATOM 733 C C . GLY A 1 106 ? -1.085 -11.903 0.811 1.00 96.81 106 GLY A C 1
ATOM 734 O O . GLY A 1 106 ? -2.249 -11.798 1.202 1.00 96.81 106 GLY A O 1
ATOM 735 N N . PHE A 1 107 ? -0.055 -11.548 1.587 1.00 96.31 107 PHE A N 1
ATOM 736 C CA . PHE A 1 107 ? -0.260 -10.947 2.900 1.00 96.31 107 PHE A CA 1
ATOM 737 C C . PHE A 1 107 ? -0.629 -9.472 2.774 1.00 96.31 107 PHE A C 1
ATOM 739 O O . PHE A 1 107 ? 0.136 -8.656 2.257 1.00 96.31 107 PHE A O 1
ATOM 746 N N . HIS A 1 108 ? -1.797 -9.132 3.319 1.00 96.88 108 HIS A N 1
ATOM 747 C CA . HIS A 1 108 ? -2.207 -7.753 3.546 1.00 96.88 108 HIS A CA 1
ATOM 748 C C . HIS A 1 108 ? -1.553 -7.233 4.826 1.00 96.88 108 HIS A C 1
ATOM 750 O O . HIS A 1 108 ? -1.706 -7.823 5.896 1.00 96.88 108 HIS A O 1
ATOM 756 N N . SER A 1 109 ? -0.845 -6.112 4.727 1.00 94.25 109 SER A N 1
ATOM 757 C CA . SER A 1 109 ? -0.201 -5.462 5.866 1.00 94.25 109 SER A CA 1
ATOM 758 C C . SER A 1 109 ? -0.534 -3.982 5.906 1.00 94.25 109 SER A C 1
ATOM 760 O O . SER A 1 109 ? -0.447 -3.283 4.896 1.00 94.25 109 SER A O 1
ATOM 762 N N . LEU A 1 110 ? -0.879 -3.500 7.098 1.00 93.25 110 LEU A N 1
ATOM 763 C CA . LEU A 1 110 ? -1.052 -2.083 7.371 1.00 93.25 110 LEU A CA 1
ATOM 764 C C . LEU A 1 110 ? 0.295 -1.526 7.844 1.00 93.25 110 LEU A C 1
ATOM 766 O O . LEU A 1 110 ? 0.695 -1.698 8.992 1.00 93.25 110 LEU A O 1
ATOM 770 N N . VAL A 1 111 ? 1.019 -0.899 6.917 1.00 92.44 111 VAL A N 1
ATOM 771 C CA . VAL A 1 111 ? 2.386 -0.387 7.113 1.00 92.44 111 VAL A CA 1
ATOM 772 C C . VAL A 1 111 ? 2.394 0.832 8.031 1.00 92.44 111 VAL A C 1
ATOM 774 O O . VAL A 1 111 ? 3.324 1.034 8.808 1.00 92.44 111 VAL A O 1
ATOM 777 N N . SER A 1 112 ? 1.364 1.671 7.936 1.00 88.44 112 SER A N 1
ATOM 778 C CA . SER A 1 112 ? 1.185 2.809 8.831 1.00 88.44 112 SER A CA 1
ATOM 779 C C . SER A 1 112 ? -0.285 3.183 8.964 1.00 88.44 112 SER A C 1
ATOM 781 O O . SER A 1 112 ? -1.084 2.965 8.055 1.00 88.44 112 SER A O 1
ATOM 783 N N . GLY A 1 113 ? -0.632 3.809 10.086 1.00 82.94 113 GLY A N 1
ATOM 784 C CA . GLY A 1 113 ? -2.019 4.076 10.450 1.00 82.94 113 GLY A CA 1
ATOM 785 C C . GLY A 1 113 ? -2.571 2.972 11.345 1.00 82.94 113 GLY A C 1
ATOM 786 O O . GLY A 1 113 ? -1.829 2.318 12.071 1.00 82.94 113 GLY A O 1
ATOM 787 N N . SER A 1 114 ? -3.886 2.800 11.325 1.00 78.50 114 SER A N 1
ATOM 788 C CA . SER A 1 114 ? -4.590 1.840 12.167 1.00 78.50 114 SER A CA 1
ATOM 789 C C . SER A 1 114 ? -5.878 1.406 11.473 1.00 78.50 114 SER A C 1
ATOM 791 O O . SER A 1 114 ? -6.506 2.212 10.785 1.00 78.50 114 SER A O 1
ATOM 793 N N . PHE A 1 115 ? -6.300 0.159 11.694 1.00 77.19 115 PHE A N 1
ATOM 794 C CA . PHE A 1 115 ? -7.624 -0.323 11.284 1.00 77.19 115 PHE A CA 1
ATOM 795 C C . PHE A 1 115 ? -8.769 0.373 12.050 1.00 77.19 115 PHE A C 1
ATOM 797 O O . PHE A 1 115 ? -9.918 0.339 11.618 1.00 77.19 115 PHE A O 1
ATOM 804 N N . GLY A 1 116 ? -8.466 1.034 13.173 1.00 72.75 116 GLY A N 1
ATOM 805 C CA . GLY A 1 116 ? -9.400 1.839 13.960 1.00 72.75 116 GLY A CA 1
ATOM 806 C C . GLY A 1 116 ? -9.031 3.325 13.997 1.00 72.75 116 GLY A C 1
ATOM 807 O O . GLY A 1 116 ? -7.858 3.691 14.048 1.00 72.75 116 GLY A O 1
ATOM 808 N N . ARG A 1 117 ? -10.041 4.204 14.052 1.00 62.06 117 ARG A N 1
ATOM 809 C CA . ARG A 1 117 ? -9.863 5.660 14.256 1.00 62.06 117 ARG A CA 1
ATOM 810 C C . ARG A 1 117 ? -9.483 6.045 15.700 1.00 62.06 117 ARG A C 1
ATOM 812 O O . ARG A 1 117 ? -9.376 7.233 15.988 1.00 62.06 117 ARG A O 1
ATOM 819 N N . GLY A 1 118 ? -9.304 5.076 16.600 1.00 70.19 118 GLY A N 1
ATOM 820 C CA . GLY A 1 118 ? -9.021 5.290 18.020 1.00 70.19 118 GLY A CA 1
ATOM 821 C C . GLY A 1 118 ? -8.078 4.234 18.592 1.00 70.19 118 GLY A C 1
ATOM 822 O O . GLY A 1 118 ? -7.846 3.200 17.965 1.00 70.19 118 GLY A O 1
ATOM 823 N N . ALA A 1 119 ? -7.522 4.518 19.771 1.00 74.62 119 ALA A N 1
ATOM 824 C CA . ALA A 1 119 ? -6.705 3.565 20.513 1.00 74.62 119 ALA A CA 1
ATOM 825 C C . ALA A 1 119 ? -7.531 2.315 20.880 1.00 74.62 119 ALA A C 1
ATOM 827 O O . ALA A 1 119 ? -8.740 2.441 21.100 1.00 74.62 119 ALA A O 1
ATOM 828 N N . PRO A 1 120 ? -6.902 1.129 20.974 1.00 82.75 120 PRO A N 1
ATOM 829 C CA . PRO A 1 120 ? -7.575 -0.046 21.507 1.00 82.75 120 PRO A CA 1
ATOM 830 C C . PRO A 1 120 ? -8.155 0.263 22.889 1.00 82.75 120 PRO A C 1
ATOM 832 O O . PRO A 1 120 ? -7.486 0.866 23.731 1.00 82.75 120 PRO A O 1
ATOM 835 N N . VAL A 1 121 ? -9.386 -0.172 23.144 1.00 87.31 121 VAL A N 1
ATOM 836 C CA . VAL A 1 121 ? -9.975 -0.066 24.480 1.00 87.31 121 VAL A CA 1
ATOM 837 C C . VAL A 1 121 ? -9.485 -1.253 25.306 1.00 87.31 121 VAL A C 1
ATOM 839 O O . VAL A 1 121 ? -9.882 -2.396 25.073 1.00 87.31 121 VAL A O 1
ATOM 842 N N . THR A 1 122 ? -8.604 -0.988 26.271 1.00 91.81 122 THR A N 1
ATOM 843 C CA . THR A 1 122 ? -8.123 -2.010 27.208 1.00 91.81 122 THR A CA 1
ATOM 844 C C . THR A 1 122 ? -9.167 -2.257 28.287 1.00 91.81 122 THR A C 1
ATOM 846 O O . THR A 1 122 ? -9.516 -1.359 29.052 1.00 91.81 122 THR A O 1
ATOM 849 N N . LYS A 1 123 ? -9.653 -3.492 28.371 1.00 93.12 123 LYS A N 1
ATOM 850 C CA . LYS A 1 123 ? -10.581 -3.947 29.406 1.00 93.12 123 LYS A CA 1
ATOM 851 C C . LYS A 1 123 ? -9.785 -4.679 30.484 1.00 93.12 123 LYS A C 1
ATOM 853 O O . LYS A 1 123 ? -9.077 -5.637 30.187 1.00 93.12 123 LYS A O 1
ATOM 858 N N . THR A 1 124 ? -9.885 -4.213 31.725 1.00 94.81 124 THR A N 1
ATOM 859 C CA . THR A 1 124 ? -9.188 -4.781 32.898 1.00 94.81 124 THR A CA 1
ATOM 860 C C . THR A 1 124 ? -10.124 -5.541 33.842 1.00 94.81 124 THR A C 1
ATOM 862 O O . THR A 1 124 ? -9.685 -6.050 34.868 1.00 94.81 124 THR A O 1
ATOM 865 N N . ALA A 1 125 ? -11.407 -5.633 33.495 1.00 93.44 125 ALA A N 1
ATOM 866 C CA . ALA A 1 125 ? -12.455 -6.339 34.223 1.00 93.44 125 ALA A CA 1
ATOM 867 C C . ALA A 1 125 ? -13.395 -7.033 33.224 1.00 93.44 125 ALA A C 1
ATOM 869 O O . ALA A 1 125 ? -13.224 -6.884 32.012 1.00 93.44 125 ALA A O 1
ATOM 870 N N . ASP A 1 126 ? -14.392 -7.766 33.725 1.00 94.56 126 ASP A N 1
ATOM 871 C CA . ASP A 1 126 ? -15.504 -8.241 32.891 1.00 94.56 126 ASP A CA 1
ATOM 872 C C . ASP A 1 126 ? -16.182 -7.055 32.203 1.00 94.56 126 ASP A C 1
ATOM 874 O O . ASP A 1 126 ? -16.338 -5.983 32.796 1.00 94.56 126 ASP A O 1
ATOM 878 N N . PHE A 1 127 ? -16.552 -7.219 30.935 1.00 92.75 127 PHE A N 1
ATOM 879 C CA . PHE A 1 127 ? -17.012 -6.101 30.120 1.00 92.75 127 PHE A CA 1
ATOM 880 C C . PHE A 1 127 ? -18.159 -6.483 29.195 1.00 92.75 127 PHE A C 1
ATOM 882 O O . PHE A 1 127 ? -18.285 -7.619 28.747 1.00 92.75 127 PHE A O 1
ATOM 889 N N . THR A 1 128 ? -18.984 -5.486 28.881 1.00 91.56 128 THR A N 1
ATOM 890 C CA . THR A 1 128 ? -19.925 -5.556 27.763 1.00 91.56 128 THR A CA 1
ATOM 891 C C . THR A 1 128 ? -19.282 -4.894 26.553 1.00 91.56 128 THR A C 1
ATOM 893 O O . THR A 1 128 ? -18.720 -3.806 26.689 1.00 91.56 128 THR A O 1
ATOM 896 N N . VAL A 1 129 ? -19.344 -5.546 25.393 1.00 89.62 129 VAL A N 1
ATOM 897 C CA . VAL A 1 129 ? -18.886 -4.953 24.128 1.00 89.62 129 VAL A CA 1
ATOM 898 C C . VAL A 1 129 ? -19.870 -3.850 23.737 1.00 89.62 129 VAL A C 1
ATOM 900 O O . VAL A 1 129 ? -21.054 -4.121 23.533 1.00 89.62 129 VAL A O 1
ATOM 903 N N . ALA A 1 130 ? -19.408 -2.603 23.654 1.00 83.50 13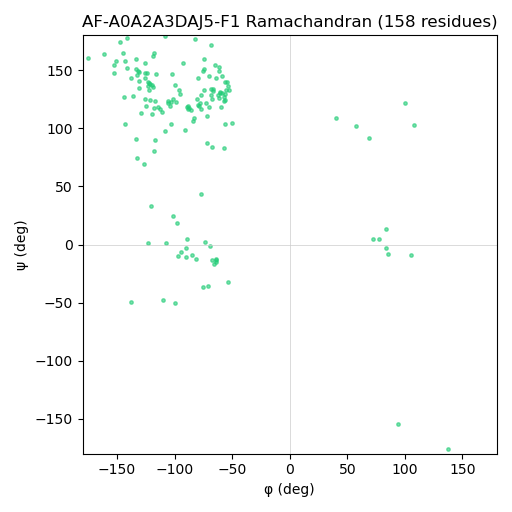0 ALA A N 1
ATOM 904 C CA . ALA A 1 130 ? -20.251 -1.517 23.160 1.00 83.50 130 ALA A CA 1
ATOM 905 C C . ALA A 1 130 ? -20.415 -1.614 21.634 1.00 83.50 130 ALA A C 1
ATOM 907 O O . ALA A 1 130 ? -19.506 -2.045 20.931 1.00 83.50 130 ALA A O 1
ATOM 908 N N . THR A 1 131 ? -21.540 -1.141 21.090 1.00 76.81 131 THR A N 1
ATOM 909 C CA . THR A 1 131 ? -21.792 -1.132 19.631 1.00 76.81 131 THR A CA 1
ATOM 910 C C . THR A 1 131 ? -20.830 -0.230 18.849 1.00 76.81 131 THR A C 1
ATOM 912 O O . THR A 1 131 ? -20.767 -0.293 17.625 1.00 76.81 131 THR A O 1
ATOM 915 N N . THR A 1 132 ? -20.077 0.616 19.551 1.00 75.00 132 THR A N 1
ATOM 916 C CA . THR A 1 132 ? -19.051 1.508 19.004 1.00 75.00 132 THR A CA 1
ATOM 917 C C . THR A 1 132 ? -17.633 0.940 19.116 1.00 75.00 132 THR A C 1
ATOM 919 O O . THR A 1 132 ? -16.703 1.510 18.545 1.00 75.00 132 THR A O 1
ATOM 922 N N . GLU A 1 133 ? -17.437 -0.161 19.845 1.00 82.19 133 GLU A N 1
ATOM 923 C CA . GLU A 1 133 ? -16.128 -0.773 20.059 1.00 82.19 133 GLU A CA 1
ATOM 924 C C . GLU A 1 133 ? -15.832 -1.798 18.961 1.00 82.19 133 GLU A C 1
ATOM 926 O O . GLU A 1 133 ? -16.522 -2.802 18.829 1.00 82.19 133 GLU A O 1
ATOM 931 N N . ASN A 1 134 ? -14.768 -1.558 18.190 1.00 77.12 134 ASN A N 1
ATOM 932 C CA . ASN A 1 134 ? -14.283 -2.489 17.160 1.00 77.12 134 ASN A CA 1
ATOM 933 C C . ASN A 1 134 ? -12.808 -2.890 17.369 1.00 77.12 134 ASN A C 1
ATOM 935 O O . ASN A 1 134 ? -12.236 -3.633 16.578 1.00 77.12 134 ASN A O 1
ATOM 939 N N . TRP A 1 135 ? -12.169 -2.385 18.432 1.00 81.94 135 TRP A N 1
ATOM 940 C CA . TRP A 1 135 ? -10.796 -2.734 18.797 1.00 81.94 135 TRP A CA 1
ATOM 941 C C . TRP A 1 135 ? -10.649 -2.814 20.318 1.00 81.94 135 TRP A C 1
ATOM 943 O O . TRP A 1 135 ? -10.608 -1.797 21.012 1.00 81.94 135 TRP A O 1
ATOM 953 N N . LEU A 1 136 ? -10.601 -4.042 20.831 1.00 88.19 136 LEU A N 1
ATOM 954 C CA . LEU A 1 136 ? -10.592 -4.352 22.259 1.00 88.19 136 LEU A CA 1
ATOM 955 C C . LEU A 1 136 ? -9.348 -5.163 22.624 1.00 88.19 136 LEU A C 1
ATOM 957 O O . LEU A 1 136 ? -8.979 -6.086 21.900 1.00 88.19 136 LEU A O 1
ATOM 961 N N . ILE A 1 137 ? -8.733 -4.844 23.765 1.00 90.06 137 ILE A N 1
ATOM 962 C CA . ILE A 1 137 ? -7.685 -5.665 24.387 1.00 90.06 137 ILE A CA 1
ATOM 963 C C . ILE A 1 137 ? -8.232 -6.187 25.710 1.00 90.06 137 ILE A C 1
ATOM 965 O O . ILE A 1 137 ? -8.541 -5.401 26.606 1.00 90.06 137 ILE A O 1
ATOM 969 N N . ASN A 1 138 ? -8.331 -7.508 25.850 1.00 91.25 138 ASN A N 1
ATOM 970 C CA . ASN A 1 138 ? -8.638 -8.123 27.134 1.00 91.25 138 ASN A CA 1
ATOM 971 C C . ASN A 1 138 ? -7.346 -8.278 27.944 1.00 91.25 138 ASN A C 1
ATOM 973 O O . ASN A 1 138 ? -6.517 -9.126 27.627 1.00 91.25 138 ASN A O 1
ATOM 977 N N . ASN A 1 139 ? -7.188 -7.442 28.969 1.00 92.69 139 ASN A N 1
ATOM 978 C CA . ASN A 1 139 ? -6.067 -7.471 29.905 1.00 92.69 139 ASN A CA 1
ATOM 979 C C . ASN A 1 139 ? -6.557 -7.687 31.345 1.00 92.69 139 ASN A C 1
ATOM 981 O O . ASN A 1 139 ? -6.014 -7.123 32.297 1.00 92.69 139 ASN A O 1
ATOM 985 N N . LYS A 1 140 ? -7.645 -8.446 31.510 1.00 92.81 140 LYS A N 1
ATOM 986 C CA . LYS A 1 140 ? -8.123 -8.858 32.827 1.00 92.81 140 LYS A CA 1
ATOM 987 C C . LYS A 1 140 ? -7.118 -9.843 33.436 1.00 92.81 140 LYS A C 1
ATOM 989 O O . LYS A 1 140 ? -6.744 -10.815 32.790 1.00 92.81 140 LYS A O 1
ATOM 994 N N . SER A 1 141 ? -6.687 -9.591 34.672 1.00 91.56 141 SER A N 1
ATOM 995 C CA . SER A 1 141 ? -5.680 -10.407 35.371 1.00 91.56 141 SER A CA 1
ATOM 996 C C . SER A 1 141 ? -6.230 -11.686 36.012 1.00 91.56 141 SER A C 1
ATOM 998 O O . SER A 1 141 ? -5.451 -12.530 36.447 1.00 91.56 141 SER A O 1
ATOM 1000 N N . ASP A 1 142 ? -7.554 -11.820 36.109 1.00 88.75 142 ASP A N 1
ATOM 1001 C CA . ASP A 1 142 ? -8.205 -12.991 36.701 1.00 88.75 142 ASP A CA 1
ATOM 1002 C C . ASP A 1 142 ? -8.146 -14.207 35.767 1.00 88.75 142 ASP A C 1
ATOM 1004 O O . ASP A 1 142 ? -8.040 -14.079 34.548 1.00 88.75 142 ASP A O 1
ATOM 1008 N N . SER A 1 143 ? -8.306 -15.407 36.331 1.00 88.75 143 SER A N 1
ATOM 1009 C CA . SER A 1 143 ? -8.314 -16.669 35.574 1.00 88.75 143 SER A CA 1
ATOM 1010 C C . SER A 1 143 ? -9.483 -16.809 34.588 1.00 88.75 143 SER A C 1
ATOM 1012 O O . SER A 1 143 ? -9.440 -17.670 33.711 1.00 88.75 143 SER A O 1
ATOM 1014 N N . THR A 1 144 ? -10.520 -15.973 34.708 1.00 91.81 144 THR A N 1
ATOM 1015 C CA . THR A 1 144 ? -11.670 -15.941 33.796 1.00 91.81 144 THR A CA 1
ATOM 1016 C C . THR A 1 144 ? -12.080 -14.514 33.461 1.00 91.81 144 THR A C 1
ATOM 1018 O O . THR A 1 144 ? -12.117 -13.656 34.347 1.00 91.81 144 THR A O 1
ATOM 1021 N N . CYS A 1 145 ? -12.495 -14.283 32.214 1.00 92.31 145 CYS A N 1
ATOM 1022 C CA . CYS A 1 145 ? -13.134 -13.045 31.780 1.00 92.31 145 CYS A CA 1
ATOM 1023 C C . CYS A 1 145 ? -14.522 -13.336 31.201 1.00 92.31 145 CYS A C 1
ATOM 1025 O O . CYS A 1 145 ? -14.656 -14.115 30.256 1.00 92.31 145 CYS A O 1
ATOM 1027 N N . THR A 1 146 ? -15.536 -12.685 31.758 1.00 94.19 146 THR A N 1
ATOM 1028 C CA . THR A 1 146 ? -16.898 -12.675 31.231 1.00 94.19 146 THR A CA 1
ATOM 1029 C C . THR A 1 146 ? -17.027 -11.527 30.237 1.00 94.19 146 THR A C 1
ATOM 1031 O O . THR A 1 146 ? -16.855 -10.359 30.596 1.00 94.19 146 THR A O 1
ATOM 1034 N N . VAL A 1 147 ? -17.347 -11.861 28.986 1.00 93.75 147 VAL A N 1
ATOM 1035 C CA . VAL A 1 147 ? -17.635 -10.882 27.934 1.00 93.75 147 VAL A CA 1
ATOM 1036 C C . VAL A 1 147 ? -19.111 -10.954 27.589 1.00 93.75 147 VAL A C 1
ATOM 1038 O O . VAL A 1 147 ? -19.586 -11.953 27.049 1.00 93.75 147 VAL A O 1
ATOM 1041 N N . THR A 1 148 ? -19.835 -9.880 27.877 1.00 92.81 148 THR A N 1
ATOM 1042 C CA . THR A 1 148 ? -21.237 -9.753 27.484 1.00 92.81 148 THR A CA 1
ATOM 1043 C C . THR A 1 148 ? -21.299 -9.151 26.086 1.00 92.81 148 THR A C 1
ATOM 1045 O O . THR A 1 148 ? -20.875 -8.017 25.858 1.00 92.81 148 THR A O 1
ATOM 1048 N N . LEU A 1 149 ? -21.823 -9.911 25.127 1.00 88.62 149 LEU A N 1
ATOM 1049 C CA . LEU A 1 149 ? -22.094 -9.397 23.788 1.00 88.62 149 LEU A CA 1
ATOM 1050 C C . LEU A 1 149 ? -23.405 -8.595 23.803 1.00 88.62 149 LEU A C 1
ATOM 1052 O O . LEU A 1 149 ? -24.345 -8.984 24.504 1.00 88.62 149 LEU A O 1
ATOM 1056 N N . PRO A 1 150 ? -23.504 -7.489 23.050 1.00 84.56 150 PRO A N 1
ATOM 1057 C CA . PRO A 1 150 ? -24.756 -6.765 22.923 1.00 84.56 150 PRO A CA 1
ATOM 1058 C C . PRO A 1 150 ? -25.788 -7.648 22.205 1.00 84.56 150 PRO A C 1
ATOM 1060 O O . PRO A 1 150 ? -25.441 -8.570 21.463 1.00 84.56 150 PRO A O 1
ATOM 1063 N N . ALA A 1 151 ? -27.076 -7.397 22.456 1.00 85.12 151 ALA A N 1
ATOM 1064 C CA . ALA A 1 151 ? -28.158 -8.216 21.909 1.00 85.12 151 ALA A CA 1
ATOM 1065 C C . ALA A 1 151 ? -28.058 -8.310 20.377 1.00 85.12 151 ALA A C 1
ATOM 1067 O O . ALA A 1 151 ? -27.797 -7.304 19.723 1.00 85.12 151 ALA A O 1
ATOM 1068 N N . ALA A 1 152 ? -28.323 -9.481 19.788 1.00 73.56 152 ALA A N 1
ATOM 1069 C CA . ALA A 1 152 ? -28.199 -9.691 18.338 1.00 73.56 152 ALA A CA 1
ATOM 1070 C C . ALA A 1 152 ? -28.989 -8.661 17.500 1.00 73.56 152 ALA A C 1
ATOM 1072 O O . ALA A 1 152 ? -28.530 -8.247 16.444 1.00 73.56 152 ALA A O 1
ATOM 1073 N N . ALA A 1 153 ? -30.125 -8.174 18.016 1.00 73.44 153 ALA A N 1
ATOM 1074 C CA . ALA A 1 153 ? -30.941 -7.126 17.392 1.00 73.44 153 ALA A CA 1
ATOM 1075 C C . ALA A 1 153 ? -30.250 -5.748 17.275 1.00 73.44 153 ALA A C 1
ATOM 1077 O O . ALA A 1 153 ? -30.754 -4.873 16.578 1.00 73.44 153 ALA A O 1
ATOM 1078 N N . SER A 1 154 ? -29.120 -5.536 17.957 1.00 68.56 154 SER A N 1
ATOM 1079 C CA . SER A 1 154 ? -28.319 -4.306 17.880 1.00 68.56 154 SER A CA 1
ATOM 1080 C C . SER A 1 154 ? -27.326 -4.286 16.711 1.00 68.56 154 SER A C 1
ATOM 1082 O O . SER A 1 154 ? -26.765 -3.232 16.420 1.00 68.56 154 SER A O 1
ATOM 1084 N N . PHE A 1 155 ? -27.149 -5.414 16.014 1.00 65.25 155 PHE A N 1
ATOM 1085 C CA . PHE A 1 155 ? -26.428 -5.482 14.748 1.00 65.25 155 PHE A CA 1
ATOM 1086 C C . PHE A 1 155 ? -27.458 -5.588 13.618 1.00 65.25 155 PHE A C 1
ATOM 1088 O O . PHE A 1 155 ? -28.044 -6.661 13.445 1.00 65.25 155 PHE A O 1
ATOM 1095 N N . PRO A 1 156 ? -27.734 -4.508 12.862 1.00 59.34 156 PRO A N 1
ATOM 1096 C CA . PRO A 1 156 ? -28.546 -4.635 11.661 1.00 59.34 156 PRO A CA 1
ATOM 1097 C C . PRO A 1 156 ? -27.881 -5.680 10.764 1.00 59.34 156 PRO A C 1
ATOM 1099 O O . PRO A 1 156 ? -26.665 -5.659 10.564 1.00 59.34 156 PRO A O 1
ATOM 1102 N N . ALA A 1 157 ? -28.660 -6.653 10.296 1.00 53.00 157 ALA A N 1
ATOM 1103 C CA . ALA A 1 157 ? -28.174 -7.687 9.398 1.00 53.00 157 ALA A CA 1
ATOM 1104 C C . ALA A 1 157 ? -27.813 -7.049 8.049 1.00 53.00 157 ALA A C 1
ATOM 1106 O O . ALA A 1 157 ? -28.617 -7.041 7.127 1.00 53.00 157 ALA A O 1
ATOM 1107 N N . GLU A 1 158 ? -26.612 -6.495 7.935 1.00 55.81 158 GLU A N 1
ATOM 1108 C CA . GLU A 1 158 ? -26.097 -5.945 6.686 1.00 55.81 158 GLU A CA 1
ATOM 1109 C C . GLU A 1 158 ? -24.849 -6.721 6.276 1.00 55.81 158 GLU A C 1
ATOM 1111 O O . GLU A 1 158 ? -23.705 -6.323 6.481 1.00 55.81 158 GLU A O 1
ATOM 1116 N N . ARG A 1 159 ? -25.101 -7.883 5.674 1.00 54.09 159 ARG A N 1
ATOM 1117 C CA . ARG A 1 159 ? -24.235 -8.396 4.615 1.00 54.09 159 ARG A CA 1
ATOM 1118 C C . ARG A 1 159 ? -25.060 -8.476 3.337 1.00 54.09 159 ARG A C 1
ATOM 1120 O O . ARG A 1 159 ? -25.691 -9.496 3.072 1.00 54.09 159 ARG A O 1
ATOM 1127 N N . SER A 1 160 ? -25.050 -7.384 2.581 1.00 48.78 160 SER A N 1
ATOM 1128 C CA . SER A 1 160 ? -25.135 -7.418 1.118 1.00 48.78 160 SER A CA 1
ATOM 1129 C C . SER A 1 160 ? -23.737 -7.204 0.564 1.00 48.78 160 SER A C 1
ATOM 1131 O O . SER A 1 160 ? -23.131 -6.193 0.986 1.00 48.78 160 SER A O 1
#

Nearest PDB structures (foldseek):
  8oml-assembly1_B  TM=7.884E-01  e=1.355E-05  Bdellovibrio bacteriovorus HD100
  8ol4-assembly1_A  TM=6.630E-01  e=4.089E-04  Bdellovibrio bacteriovorus HD100
  5aq5-assembly1_C  TM=6.102E-01  e=5.899E-03  Tequintavirus T5
  4uw8-assembly3_G  TM=5.804E-01  e=9.291E-03  Tequintavirus T5
  4uw8-assembly3_H  TM=5.804E-01  e=1.837E-02  Tequintavirus T5

Secondary structure (DSSP, 8-state):
-------------------SS------------SSTT--PPP-TT-EEEEEEEEEE-SSSEEEEEEEEEEE-S--BTTB--EEEEEEEPPTT-SS-EEEEEE-TT--EEE-SS-SSSS--EEE-S-EEPPTT---EEE---SS---EEPPPGGGS-----

Sequence (160 aa):
MTSPLVLLVPLLRQDYTRLAFGGATLFLGKSRGTINGATTIVQSGDTAGTLSFRALDGSTPASVASIAATVDGAPGAGSMPGKLTFSTTPSGSASATARETIDSNGFHSLVSGSFGRGAPVTKTADFTVATTENWLINNKSDSTCTVTLPAAASFPAERS

Radius of gyration: 26.9 Å; Cα contacts (8 Å, |Δi|>4): 232; chains: 1; bounding box: 68×44×89 Å

Sol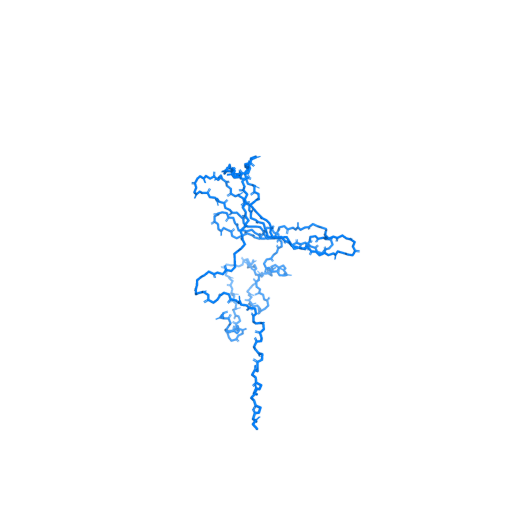vent-accessible surface area (backbone atoms only — not comparable to full-atom values): 10406 Å² total; per-residue (Å²): 139,82,87,83,78,90,78,80,88,81,72,90,66,82,78,69,78,89,54,99,72,80,77,95,79,88,86,66,80,60,57,63,39,94,52,91,89,43,78,38,73,61,50,59,68,39,67,39,40,70,53,75,42,66,45,72,76,86,85,51,80,36,54,48,33,37,42,35,36,27,29,46,49,83,58,52,94,98,38,75,39,42,23,43,38,36,27,41,34,52,92,98,50,78,53,59,41,66,29,38,35,34,42,55,87,67,51,77,43,78,75,42,87,66,101,51,102,61,78,65,48,74,35,66,58,68,44,66,56,51,97,85,64,90,49,76,40,87,61,44,86,58,100,71,77,58,75,43,72,63,62,72,87,76,55,76,92,77,86,129

Foldseek 3Di:
DDDDDDDDDDDPPPDDPPDPDDDDDDDQADAPDPDPPDRHHDAFFDWSDKDWDWDDPPDDIATAWMKTKTQADGDDDVRGQIKIWTWGADPPGRDTDTQWMQGSVRDIDGPDDDPDPDDADEDQAADEQDPPHPHHDDPHPDPDHHYHYPDPVSDDPDDD

Mean predicted aligned error: 12.67 Å